Protein AF-A0A7S3V3Z1-F1 (afdb_monomer_lite)

Structure (mmCIF, N/CA/C/O backbone):
data_AF-A0A7S3V3Z1-F1
#
_entry.id   AF-A0A7S3V3Z1-F1
#
loop_
_atom_site.group_PDB
_atom_site.id
_atom_site.type_symbol
_atom_site.label_atom_id
_atom_site.label_alt_id
_atom_site.label_comp_id
_atom_site.label_asym_id
_atom_site.label_entity_id
_atom_site.label_seq_id
_atom_site.pdbx_PDB_ins_code
_atom_site.Cartn_x
_atom_site.Cartn_y
_atom_site.Cartn_z
_atom_site.occupancy
_atom_site.B_iso_or_equiv
_atom_site.auth_seq_id
_atom_site.auth_comp_id
_atom_site.auth_asym_id
_atom_site.auth_atom_id
_atom_site.pdbx_PDB_model_num
ATOM 1 N N . PHE A 1 1 ? 11.525 6.744 -5.608 1.00 43.78 1 PHE A N 1
ATOM 2 C CA . PHE A 1 1 ? 10.389 6.662 -4.662 1.00 43.78 1 PHE A CA 1
ATOM 3 C C . PHE A 1 1 ? 10.073 8.073 -4.210 1.00 43.78 1 PHE A C 1
ATOM 5 O O . PHE A 1 1 ? 10.987 8.708 -3.696 1.00 43.78 1 PHE A O 1
ATOM 12 N N . SER A 1 2 ? 8.891 8.613 -4.528 1.00 41.25 2 SER A N 1
ATOM 13 C CA . SER A 1 2 ? 8.651 10.047 -4.335 1.00 41.25 2 SER A CA 1
ATOM 14 C C . SER A 1 2 ? 8.758 10.440 -2.861 1.00 41.25 2 SER A C 1
ATOM 16 O O . SER A 1 2 ? 8.372 9.692 -1.958 1.00 41.25 2 SER A O 1
ATOM 18 N N . ARG A 1 3 ? 9.378 11.600 -2.637 1.00 43.97 3 ARG A N 1
ATOM 19 C CA . ARG A 1 3 ? 9.541 12.234 -1.325 1.00 43.97 3 ARG A CA 1
ATOM 20 C C . ARG A 1 3 ? 8.173 12.536 -0.695 1.00 43.97 3 ARG A C 1
ATOM 22 O O . ARG A 1 3 ? 8.054 12.428 0.519 1.00 43.97 3 ARG A O 1
ATOM 29 N N . GLU A 1 4 ? 7.158 12.785 -1.528 1.00 45.06 4 GLU A N 1
ATOM 30 C CA . GLU A 1 4 ? 5.770 13.075 -1.138 1.00 45.06 4 GLU A CA 1
ATOM 31 C C . GLU A 1 4 ? 5.139 11.957 -0.290 1.00 45.06 4 GLU A C 1
ATOM 33 O O . GLU A 1 4 ? 4.616 12.216 0.788 1.00 45.06 4 GLU A O 1
ATOM 38 N N . VAL A 1 5 ? 5.267 10.685 -0.698 1.00 45.53 5 VAL A N 1
ATOM 39 C CA . VAL A 1 5 ? 4.707 9.558 0.079 1.00 45.53 5 VAL A CA 1
ATOM 40 C C . VAL A 1 5 ? 5.426 9.410 1.421 1.00 45.53 5 VAL A C 1
ATOM 42 O O . VAL A 1 5 ? 4.810 9.066 2.423 1.00 45.53 5 VAL A O 1
ATOM 45 N N . ASN A 1 6 ? 6.731 9.689 1.472 1.00 41.09 6 ASN A N 1
ATOM 46 C CA . ASN A 1 6 ? 7.458 9.665 2.737 1.00 41.09 6 ASN A CA 1
ATOM 47 C C . ASN A 1 6 ? 7.013 10.798 3.670 1.00 41.09 6 ASN A C 1
ATOM 49 O O . ASN A 1 6 ? 6.954 10.544 4.868 1.00 41.09 6 ASN A O 1
ATOM 53 N N . SER A 1 7 ? 6.684 11.999 3.175 1.00 45.50 7 SER A N 1
ATOM 54 C CA . SER A 1 7 ? 6.219 13.091 4.045 1.00 45.50 7 SER A CA 1
ATOM 55 C C . SER A 1 7 ? 4.784 12.864 4.542 1.00 45.50 7 SER A C 1
ATOM 57 O O . SER A 1 7 ? 4.576 12.983 5.746 1.00 45.50 7 SER A O 1
ATOM 59 N N . MET A 1 8 ? 3.862 12.340 3.711 1.00 46.25 8 MET A N 1
ATOM 60 C CA . MET A 1 8 ? 2.530 11.880 4.176 1.00 46.25 8 MET A CA 1
ATOM 61 C C . MET A 1 8 ? 2.644 10.876 5.332 1.00 46.25 8 MET A C 1
ATOM 63 O O . MET A 1 8 ? 1.848 10.880 6.267 1.00 46.25 8 MET A O 1
ATOM 67 N N . ILE A 1 9 ? 3.661 10.014 5.267 1.00 47.59 9 ILE A N 1
ATOM 68 C CA . ILE A 1 9 ? 3.932 8.964 6.252 1.00 47.59 9 ILE A CA 1
ATOM 69 C C . ILE A 1 9 ? 4.700 9.501 7.477 1.00 47.59 9 ILE A C 1
ATOM 71 O O . ILE A 1 9 ? 4.528 8.995 8.585 1.00 47.59 9 ILE A O 1
ATOM 75 N N . THR A 1 10 ? 5.517 10.546 7.314 1.00 43.12 10 THR A N 1
ATOM 76 C CA . THR A 1 10 ? 6.347 11.130 8.387 1.00 43.12 10 THR A CA 1
ATOM 77 C C . THR A 1 10 ? 5.536 12.020 9.331 1.00 43.12 10 THR A C 1
ATOM 79 O O . THR A 1 10 ? 5.849 12.075 10.522 1.00 43.12 10 THR A O 1
ATOM 82 N N . THR A 1 11 ? 4.440 12.630 8.866 1.00 48.19 11 THR A N 1
ATOM 83 C CA . THR A 1 11 ? 3.532 13.419 9.723 1.00 48.19 11 THR A CA 1
ATOM 84 C C . THR A 1 11 ? 2.727 12.544 10.703 1.00 48.19 11 THR A C 1
ATOM 86 O O . THR A 1 11 ? 2.136 13.049 11.656 1.00 48.19 11 THR A O 1
ATOM 89 N N . MET A 1 12 ? 2.786 11.210 10.579 1.00 47.00 12 MET A N 1
ATOM 90 C CA . MET A 1 12 ? 2.297 10.258 11.591 1.00 47.00 12 MET A CA 1
ATOM 91 C C . MET A 1 12 ? 3.376 9.903 12.633 1.00 47.00 12 MET A C 1
ATOM 93 O O . MET A 1 12 ? 3.551 8.744 13.011 1.00 47.00 12 MET A O 1
ATOM 97 N N . ARG A 1 13 ? 4.124 10.906 13.106 1.00 42.44 13 ARG A N 1
ATOM 98 C CA . ARG A 1 13 ? 5.114 10.753 14.180 1.00 42.44 13 ARG A CA 1
ATOM 99 C C . ARG A 1 13 ? 4.436 10.618 15.557 1.00 42.44 13 ARG A C 1
ATOM 101 O O . ARG A 1 13 ? 3.626 11.457 15.954 1.00 42.44 13 ARG A O 1
ATOM 108 N N . ASN A 1 14 ? 4.809 9.548 16.264 1.00 44.97 14 ASN A N 1
ATOM 109 C CA . ASN A 1 14 ? 4.611 9.303 17.701 1.00 44.97 14 ASN A CA 1
ATOM 110 C C . ASN A 1 14 ? 5.356 10.388 18.530 1.00 44.97 14 ASN A C 1
ATOM 112 O O . ASN A 1 14 ? 6.287 10.999 18.015 1.00 44.97 14 ASN A O 1
ATOM 116 N N . ASP A 1 15 ? 5.000 10.780 19.758 1.00 47.47 15 ASP A N 1
ATOM 117 C CA . ASP A 1 15 ? 4.554 10.030 20.934 1.00 47.47 15 ASP A CA 1
ATOM 118 C C . ASP A 1 15 ? 3.541 10.862 21.766 1.00 47.47 15 ASP A C 1
ATOM 120 O O . ASP A 1 15 ? 3.523 12.088 21.683 1.00 47.47 15 ASP A O 1
ATOM 124 N N . ALA A 1 16 ? 2.768 10.181 22.627 1.00 44.00 16 ALA A N 1
ATOM 125 C CA . ALA A 1 16 ? 1.667 10.641 23.498 1.00 44.00 16 ALA A CA 1
ATOM 126 C C . ALA A 1 16 ? 0.254 10.581 22.866 1.00 44.00 16 ALA A C 1
ATOM 128 O O . ALA A 1 16 ? -0.029 11.239 21.874 1.00 44.00 16 ALA A O 1
ATOM 129 N N . GLN A 1 17 ? -0.662 9.839 23.516 1.00 55.94 17 GLN A N 1
ATOM 130 C CA . GLN A 1 17 ? -2.124 9.785 23.263 1.00 55.94 17 GLN A CA 1
ATOM 131 C C . GLN A 1 17 ? -2.658 8.758 22.233 1.00 55.94 17 GLN A C 1
ATOM 133 O O . GLN A 1 17 ? -3.624 9.029 21.528 1.00 55.94 17 GLN A O 1
ATOM 138 N N . GLY A 1 18 ? -2.099 7.543 22.169 1.00 64.25 18 GLY A N 1
ATOM 139 C CA . GLY A 1 18 ? -2.780 6.408 21.513 1.00 64.25 18 GLY A CA 1
ATOM 140 C C . GLY A 1 18 ? -2.837 6.439 19.980 1.00 64.25 18 GLY A C 1
ATOM 141 O O . GLY A 1 18 ? -3.626 5.700 19.393 1.00 64.25 18 GLY A O 1
ATOM 142 N N . LYS A 1 19 ? -2.019 7.267 19.322 1.00 71.25 19 LYS A N 1
ATOM 143 C CA . LYS A 1 19 ? -1.897 7.281 17.858 1.00 71.25 19 LYS A CA 1
ATOM 144 C C . LYS A 1 19 ? -1.328 5.949 17.325 1.00 71.25 19 LYS A C 1
ATOM 146 O O . LYS A 1 19 ? -0.494 5.341 18.001 1.00 71.25 19 LYS A O 1
ATOM 151 N N . PRO A 1 20 ? -1.773 5.482 16.144 1.00 78.44 20 PRO A N 1
ATOM 152 C CA . PRO A 1 20 ? -1.273 4.251 15.542 1.00 78.44 20 PRO A CA 1
ATOM 153 C C . PRO A 1 20 ? 0.159 4.427 15.022 1.00 78.44 20 PRO A C 1
ATOM 155 O O . PRO A 1 20 ? 0.519 5.484 14.507 1.00 78.44 20 PRO A O 1
ATOM 158 N N . TRP A 1 21 ? 0.960 3.363 15.115 1.00 83.56 21 TRP A N 1
ATOM 159 C CA . TRP A 1 21 ? 2.304 3.328 14.540 1.00 83.56 21 TRP A CA 1
ATOM 160 C C . TRP A 1 21 ? 2.227 3.166 13.025 1.00 83.56 21 TRP A C 1
ATOM 162 O O . TRP A 1 21 ? 1.536 2.274 12.533 1.00 83.56 21 TRP A O 1
ATOM 172 N N . LEU A 1 22 ? 2.997 3.973 12.298 1.00 85.25 22 LEU A N 1
ATOM 173 C CA . LEU A 1 22 ? 3.160 3.843 10.858 1.00 85.25 22 LEU A CA 1
ATOM 174 C C . LEU A 1 22 ? 4.621 3.571 10.511 1.00 85.25 22 LEU A C 1
ATOM 176 O O . LEU A 1 22 ? 5.535 4.205 11.033 1.00 85.25 22 LEU A O 1
ATOM 180 N N . ILE A 1 23 ? 4.838 2.609 9.618 1.00 85.94 23 ILE A N 1
ATOM 181 C CA . ILE A 1 23 ? 6.165 2.212 9.160 1.00 85.94 23 ILE A CA 1
ATOM 182 C C . ILE A 1 23 ? 6.100 2.061 7.650 1.00 85.94 23 ILE A C 1
ATOM 184 O O . ILE A 1 23 ? 5.238 1.357 7.128 1.00 85.94 23 ILE A O 1
ATOM 188 N N . LYS A 1 24 ? 7.040 2.696 6.949 1.00 85.94 24 LYS A N 1
ATOM 189 C CA . LYS A 1 24 ? 7.212 2.516 5.512 1.00 85.94 24 LYS A CA 1
ATOM 190 C C . LYS A 1 24 ? 8.658 2.242 5.179 1.00 85.94 24 LYS A C 1
ATOM 192 O O . LYS A 1 24 ? 9.539 3.065 5.407 1.00 85.94 24 LYS A O 1
ATOM 197 N N . ASP A 1 25 ? 8.873 1.094 4.562 1.00 85.06 25 ASP A N 1
ATOM 198 C CA . ASP A 1 25 ? 10.165 0.678 4.052 1.00 85.06 25 ASP A CA 1
ATOM 199 C C . ASP A 1 25 ? 9.931 -0.298 2.890 1.00 85.06 25 ASP A C 1
ATOM 201 O O . ASP A 1 25 ? 9.220 -1.285 3.084 1.00 85.06 25 ASP A O 1
ATOM 205 N N . PRO A 1 26 ? 10.490 -0.065 1.687 1.00 82.88 26 PRO A N 1
ATOM 206 C CA . PRO A 1 26 ? 10.317 -0.977 0.554 1.00 82.88 26 PRO A CA 1
ATOM 207 C C . PRO A 1 26 ? 10.713 -2.428 0.862 1.00 82.88 26 PRO A C 1
ATOM 209 O O . PRO A 1 26 ? 10.140 -3.353 0.296 1.00 82.88 26 PRO A O 1
ATOM 212 N N . ARG A 1 27 ? 11.648 -2.653 1.796 1.00 85.75 27 ARG A N 1
ATOM 213 C CA . ARG A 1 27 ? 12.098 -3.994 2.200 1.00 85.75 27 ARG A CA 1
ATOM 214 C C . ARG A 1 27 ? 11.021 -4.774 2.954 1.00 85.75 27 ARG A C 1
ATOM 216 O O . ARG A 1 27 ? 11.113 -5.998 3.027 1.00 85.75 27 ARG A O 1
ATOM 223 N N . LEU A 1 28 ? 9.981 -4.110 3.471 1.00 89.75 28 LEU A N 1
ATOM 224 C CA . LEU A 1 28 ? 8.821 -4.791 4.056 1.00 89.75 28 LEU A CA 1
ATOM 225 C C . LEU A 1 28 ? 8.082 -5.655 3.035 1.00 89.75 28 LEU A C 1
ATOM 227 O O . LEU A 1 28 ? 7.422 -6.603 3.441 1.00 89.75 28 LEU A O 1
ATOM 231 N N . CYS A 1 29 ? 8.248 -5.407 1.734 1.00 89.50 29 CYS A N 1
ATOM 232 C CA . CYS A 1 29 ? 7.694 -6.290 0.714 1.00 89.50 29 CYS A CA 1
ATOM 233 C C . CYS A 1 29 ? 8.287 -7.705 0.794 1.00 89.50 29 CYS A C 1
ATOM 235 O O . CYS A 1 29 ? 7.589 -8.689 0.581 1.00 89.50 29 CYS A O 1
ATOM 237 N N . VAL A 1 30 ? 9.568 -7.806 1.162 1.00 88.88 30 VAL A N 1
ATOM 238 C CA . VAL A 1 30 ? 10.306 -9.074 1.259 1.00 88.88 30 VAL A CA 1
ATOM 239 C C . VAL A 1 30 ? 10.202 -9.671 2.663 1.00 88.88 30 VAL A C 1
ATOM 241 O O . VAL A 1 30 ? 10.010 -10.873 2.827 1.00 88.88 30 VAL A O 1
ATOM 244 N N . PHE A 1 31 ? 10.306 -8.834 3.698 1.00 89.19 31 PHE A N 1
ATOM 245 C CA . PHE A 1 31 ? 10.332 -9.281 5.097 1.00 89.19 31 PHE A CA 1
ATOM 246 C C . PHE A 1 31 ? 8.976 -9.194 5.808 1.00 89.19 31 PHE A C 1
ATOM 248 O O . PHE A 1 31 ? 8.894 -9.467 7.009 1.00 89.19 31 PHE A O 1
ATOM 255 N N . GLY A 1 32 ? 7.912 -8.834 5.086 1.00 89.12 32 GLY A N 1
ATOM 256 C CA . GLY A 1 32 ? 6.591 -8.538 5.638 1.00 89.12 32 GLY A CA 1
ATOM 257 C C . GLY A 1 32 ? 6.067 -9.645 6.539 1.00 89.12 32 GLY A C 1
ATOM 258 O O . GLY A 1 32 ? 5.657 -9.373 7.662 1.00 89.12 32 GLY A O 1
ATOM 259 N N . LYS A 1 33 ? 6.192 -10.909 6.122 1.00 91.38 33 LYS A N 1
ATOM 260 C CA . LYS A 1 33 ? 5.756 -12.065 6.917 1.00 91.38 33 LYS A CA 1
ATOM 261 C C . LYS A 1 33 ? 6.362 -12.109 8.323 1.00 91.38 33 LYS A C 1
ATOM 263 O O . LYS A 1 33 ? 5.649 -12.386 9.280 1.00 91.38 33 LYS A O 1
ATOM 268 N N . GLU A 1 34 ? 7.662 -11.870 8.478 1.00 91.38 34 GLU A N 1
ATOM 269 C CA . GLU A 1 34 ? 8.294 -11.918 9.807 1.00 91.38 34 GLU A CA 1
ATOM 270 C C . GLU A 1 34 ? 8.004 -10.668 10.638 1.00 91.38 34 GLU A C 1
ATOM 272 O O . GLU A 1 34 ? 8.004 -10.727 11.870 1.00 91.38 34 GLU A O 1
ATOM 277 N N . TYR A 1 35 ? 7.729 -9.550 9.968 1.00 90.12 35 TYR A N 1
ATOM 278 C CA . TYR A 1 35 ? 7.394 -8.288 10.611 1.00 90.12 35 TYR A CA 1
ATOM 279 C C . TYR A 1 35 ? 5.964 -8.300 11.163 1.00 90.12 35 TYR A C 1
ATOM 281 O O . TYR A 1 35 ? 5.748 -8.053 12.347 1.00 90.12 35 TYR A O 1
ATOM 289 N N . LEU A 1 36 ? 5.002 -8.698 10.330 1.00 92.38 36 LEU A N 1
ATOM 290 C CA . LEU A 1 36 ? 3.578 -8.750 10.653 1.00 92.38 36 LEU A CA 1
ATOM 291 C C . LEU A 1 36 ? 3.267 -9.707 11.814 1.00 92.38 36 LEU A C 1
ATOM 293 O O . LEU A 1 36 ? 2.428 -9.387 12.648 1.00 92.38 36 LEU A O 1
ATOM 297 N N . LYS A 1 37 ? 3.998 -10.825 11.958 1.00 93.00 37 LYS A N 1
ATOM 298 C CA . LYS A 1 37 ? 3.859 -11.747 13.111 1.00 93.00 37 LYS A CA 1
ATOM 299 C C . LYS A 1 37 ? 4.097 -11.088 14.472 1.00 93.00 37 LYS A C 1
ATOM 301 O O . LYS A 1 37 ? 3.700 -11.640 15.492 1.00 93.00 37 LYS A O 1
ATOM 306 N N . ARG A 1 38 ? 4.835 -9.978 14.503 1.00 90.62 38 ARG A N 1
ATOM 307 C CA . ARG A 1 38 ? 5.234 -9.277 15.733 1.00 90.62 38 ARG A CA 1
ATOM 308 C C . ARG A 1 38 ? 4.339 -8.076 16.027 1.00 90.62 38 ARG A C 1
ATOM 310 O O . ARG A 1 38 ? 4.560 -7.395 17.024 1.00 90.62 38 ARG A O 1
ATOM 317 N N . MET A 1 39 ? 3.378 -7.796 15.152 1.00 87.62 39 MET A N 1
ATOM 318 C CA . MET A 1 39 ? 2.479 -6.659 15.260 1.00 87.62 39 MET A CA 1
ATOM 319 C C . MET A 1 39 ? 1.153 -7.075 15.881 1.00 87.62 39 MET A C 1
ATOM 321 O O . MET A 1 39 ? 0.633 -8.153 15.606 1.00 87.62 39 MET A O 1
ATOM 325 N N . ASN A 1 40 ? 0.578 -6.175 16.672 1.00 85.56 40 ASN A N 1
ATOM 326 C CA . ASN A 1 40 ? -0.786 -6.320 17.157 1.00 85.56 40 ASN A CA 1
ATOM 327 C C . ASN A 1 40 ? -1.722 -5.629 16.158 1.00 85.56 40 ASN A C 1
ATOM 329 O O . ASN A 1 40 ? -1.625 -4.416 15.995 1.00 85.56 40 ASN A O 1
ATOM 333 N N . ASN A 1 41 ? -2.607 -6.397 15.514 1.00 86.81 41 ASN A N 1
ATOM 334 C CA . ASN A 1 41 ? -3.596 -5.924 14.531 1.00 86.81 41 ASN A CA 1
ATOM 335 C C . ASN A 1 41 ? -2.991 -5.059 13.402 1.00 86.81 41 ASN A C 1
ATOM 337 O O . ASN A 1 41 ? -3.331 -3.879 13.285 1.00 86.81 41 ASN A O 1
ATOM 341 N N . PRO A 1 42 ? -2.063 -5.598 12.590 1.00 91.56 42 PRO A N 1
ATOM 342 C CA . PRO A 1 42 ? -1.465 -4.830 11.509 1.00 91.56 42 PRO A CA 1
ATOM 343 C C . PRO A 1 42 ? -2.483 -4.511 10.410 1.00 91.56 42 PRO A C 1
ATOM 345 O O . PRO A 1 42 ? -3.260 -5.369 9.994 1.00 91.56 42 PRO A O 1
ATOM 348 N N . VAL A 1 43 ? -2.398 -3.287 9.891 1.00 93.69 43 VAL A N 1
ATOM 349 C CA . VAL A 1 43 ? -3.085 -2.857 8.671 1.00 93.69 43 VAL A CA 1
ATOM 350 C C . VAL A 1 43 ? -2.027 -2.519 7.630 1.00 93.69 43 VAL A C 1
ATOM 352 O O . VAL A 1 43 ? -1.102 -1.748 7.895 1.00 93.69 43 VAL A O 1
ATOM 355 N N . CYS A 1 44 ? -2.143 -3.111 6.447 1.00 94.69 44 CYS A N 1
ATOM 356 C CA . CYS A 1 44 ? -1.198 -2.946 5.355 1.00 94.69 44 CYS A CA 1
ATOM 357 C C . CYS A 1 44 ? -1.766 -2.002 4.297 1.00 94.69 44 CYS A C 1
ATOM 359 O O . CYS A 1 44 ? -2.795 -2.279 3.689 1.00 94.69 44 CYS A O 1
ATOM 361 N N . ILE A 1 45 ? -1.059 -0.902 4.040 1.00 94.44 45 ILE A N 1
ATOM 362 C CA . ILE A 1 45 ? -1.377 0.014 2.942 1.00 94.44 45 ILE A CA 1
ATOM 363 C C . ILE A 1 45 ? -0.532 -0.397 1.736 1.00 94.44 45 ILE A C 1
ATOM 365 O O . ILE A 1 45 ? 0.690 -0.235 1.749 1.00 94.44 45 ILE A O 1
ATOM 369 N N . LEU A 1 46 ? -1.171 -0.943 0.702 1.00 93.44 46 LEU A N 1
ATOM 370 C CA . LEU A 1 46 ? -0.500 -1.367 -0.526 1.00 93.44 46 LEU A CA 1
ATOM 371 C C . LEU A 1 46 ? -0.758 -0.358 -1.640 1.00 93.44 46 LEU A C 1
ATOM 373 O O . LEU A 1 46 ? -1.832 -0.324 -2.243 1.00 93.44 46 LEU A O 1
ATOM 377 N N . VAL A 1 47 ? 0.261 0.453 -1.920 1.00 91.75 47 VAL A N 1
ATOM 378 C CA . VAL A 1 47 ? 0.254 1.365 -3.064 1.00 91.75 47 VAL A CA 1
ATOM 379 C C . VAL A 1 47 ? 0.623 0.577 -4.314 1.00 91.75 47 VAL A C 1
ATOM 381 O O . VAL A 1 47 ? 1.730 0.046 -4.398 1.00 91.75 47 VAL A O 1
ATOM 384 N N . TYR A 1 48 ? -0.280 0.514 -5.287 1.00 91.06 48 TYR A N 1
ATOM 385 C CA . TYR A 1 48 ? -0.019 -0.135 -6.569 1.00 91.06 48 TYR A CA 1
ATOM 386 C C . TYR A 1 48 ? 0.086 0.897 -7.689 1.00 91.06 48 TYR A C 1
ATOM 388 O O . TYR A 1 48 ? -0.554 1.949 -7.668 1.00 91.06 48 TYR A O 1
ATOM 396 N N . ARG A 1 49 ? 0.929 0.593 -8.671 1.00 91.88 49 ARG A N 1
ATOM 397 C CA . ARG A 1 49 ? 1.248 1.453 -9.810 1.00 91.88 49 ARG A CA 1
ATOM 398 C C . ARG A 1 49 ? 1.482 0.585 -11.037 1.00 91.88 49 ARG A C 1
ATOM 400 O O . ARG A 1 49 ? 1.794 -0.598 -10.895 1.00 91.88 49 A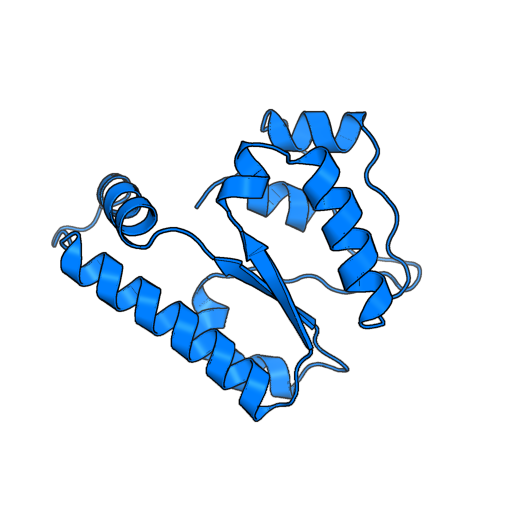RG A O 1
ATOM 407 N N . ASP A 1 50 ? 1.344 1.180 -12.217 1.00 92.62 50 ASP A N 1
ATOM 408 C CA . ASP A 1 50 ? 1.726 0.531 -13.463 1.00 92.62 50 ASP A CA 1
ATOM 409 C C . ASP A 1 50 ? 3.201 0.087 -13.419 1.00 92.62 50 ASP A C 1
ATOM 411 O O . ASP A 1 50 ? 4.105 0.846 -13.051 1.00 92.62 50 ASP A O 1
ATOM 415 N N . VAL A 1 51 ? 3.431 -1.180 -13.764 1.00 92.50 51 VAL A N 1
ATOM 416 C CA . VAL A 1 51 ? 4.744 -1.825 -13.650 1.00 92.50 51 VAL A CA 1
ATOM 417 C C . VAL A 1 51 ? 5.762 -1.185 -14.590 1.00 92.50 51 VAL A C 1
ATOM 419 O O . VAL A 1 51 ? 6.920 -0.996 -14.204 1.00 92.50 51 VAL A O 1
ATOM 422 N N . LEU A 1 52 ? 5.353 -0.813 -15.805 1.00 90.88 52 LEU A N 1
ATOM 423 C CA . LEU A 1 52 ? 6.244 -0.181 -16.776 1.00 90.88 52 LEU A CA 1
ATOM 424 C C . LEU A 1 52 ? 6.615 1.227 -16.321 1.00 90.88 52 LEU A C 1
ATOM 426 O O . LEU A 1 52 ? 7.771 1.637 -16.449 1.00 90.88 52 LEU A O 1
ATOM 430 N N . GLU A 1 53 ? 5.662 1.948 -15.737 1.00 89.75 53 GLU A N 1
ATOM 431 C CA . GLU A 1 53 ? 5.873 3.284 -15.194 1.00 89.75 53 GLU A CA 1
ATOM 432 C C . GLU A 1 53 ? 6.864 3.279 -14.017 1.00 89.75 53 GLU A C 1
ATOM 434 O O . GLU A 1 53 ? 7.767 4.122 -13.955 1.00 89.75 53 GLU A O 1
ATOM 439 N N . VAL A 1 54 ? 6.748 2.314 -13.096 1.00 88.75 54 VAL A N 1
ATOM 440 C CA . VAL A 1 54 ? 7.718 2.130 -12.002 1.00 88.75 54 VAL A CA 1
ATOM 441 C C . VAL A 1 54 ? 9.085 1.761 -12.557 1.00 88.75 54 VAL A C 1
ATOM 443 O O . VAL A 1 54 ? 10.082 2.392 -12.202 1.00 88.75 54 VAL A O 1
ATOM 446 N N . SER A 1 55 ? 9.139 0.764 -13.436 1.00 90.19 55 SER A N 1
ATOM 447 C CA . SER A 1 55 ? 10.393 0.206 -13.943 1.00 90.19 55 SER A CA 1
ATOM 448 C C . SER A 1 55 ? 11.187 1.227 -14.749 1.00 90.19 55 SER A C 1
ATOM 450 O O . SER A 1 55 ? 12.389 1.391 -14.543 1.00 90.19 55 SER A O 1
ATOM 452 N N . THR A 1 56 ? 10.504 2.003 -15.591 1.00 87.75 56 THR A N 1
ATOM 453 C CA . THR A 1 56 ? 11.108 3.116 -16.339 1.00 87.75 56 THR A CA 1
ATOM 454 C C . THR A 1 56 ? 11.643 4.188 -15.395 1.00 87.75 56 THR A C 1
ATOM 456 O O . THR A 1 56 ? 12.733 4.716 -15.601 1.00 87.75 56 THR A O 1
ATOM 459 N N . ARG A 1 57 ? 10.922 4.491 -14.311 1.00 84.94 57 ARG A N 1
ATOM 460 C CA . ARG A 1 57 ? 11.379 5.469 -13.318 1.00 84.94 57 ARG A CA 1
ATOM 461 C C . ARG A 1 57 ? 12.583 4.965 -12.518 1.00 84.94 57 ARG A C 1
ATOM 463 O O . ARG A 1 57 ? 13.456 5.762 -12.185 1.00 84.94 57 ARG A O 1
ATOM 470 N N . MET A 1 58 ? 12.660 3.665 -12.238 1.00 83.06 58 MET A N 1
ATOM 471 C CA . MET A 1 58 ? 13.792 3.043 -11.542 1.00 83.06 58 MET A CA 1
ATOM 472 C C . MET A 1 58 ? 15.088 3.082 -12.359 1.00 83.06 58 MET A C 1
ATOM 474 O O . MET A 1 58 ? 16.152 3.282 -11.773 1.00 83.06 58 MET A O 1
ATOM 478 N N . MET A 1 59 ? 15.004 3.030 -13.695 1.00 81.75 59 MET A N 1
ATOM 479 C CA . MET A 1 59 ? 16.160 3.262 -14.575 1.00 81.75 59 MET A CA 1
ATOM 480 C C . MET A 1 59 ? 16.853 4.603 -14.297 1.00 81.75 59 MET A C 1
ATOM 482 O O . MET A 1 59 ? 18.077 4.681 -14.348 1.00 81.75 59 MET A O 1
ATOM 486 N N . GLY A 1 60 ? 16.095 5.652 -13.957 1.00 75.38 60 GLY A N 1
ATOM 487 C CA . GLY A 1 60 ? 16.643 6.979 -13.652 1.00 75.38 60 GLY A CA 1
ATOM 488 C C . GLY A 1 60 ? 17.425 7.059 -12.334 1.00 75.38 60 GLY A C 1
ATOM 489 O O . GLY A 1 60 ? 18.203 7.989 -12.143 1.00 75.38 60 GLY A O 1
ATOM 490 N N . TYR A 1 61 ? 17.249 6.087 -11.432 1.00 70.12 61 TYR A N 1
ATOM 491 C CA . TYR A 1 61 ? 17.975 5.990 -10.157 1.00 70.12 61 TYR A CA 1
ATOM 492 C C . TYR A 1 61 ? 19.146 5.004 -10.212 1.00 70.12 61 TYR A C 1
ATOM 494 O O . TYR A 1 61 ? 19.759 4.705 -9.186 1.00 70.12 61 TYR A O 1
ATOM 502 N N . ASN A 1 62 ? 19.448 4.476 -11.397 1.00 64.88 62 ASN A N 1
ATOM 503 C CA . ASN A 1 62 ? 20.451 3.448 -11.586 1.00 64.88 62 ASN A CA 1
ATOM 504 C C . ASN A 1 62 ? 21.862 4.051 -11.520 1.00 64.88 62 ASN A C 1
ATOM 506 O O . ASN A 1 62 ? 22.406 4.532 -12.509 1.00 64.88 62 ASN A O 1
ATOM 510 N N . THR A 1 63 ? 22.436 4.075 -10.318 1.00 60.91 63 THR A N 1
ATOM 511 C CA . THR A 1 63 ? 23.808 4.543 -10.055 1.00 60.91 63 THR A CA 1
ATOM 512 C C . THR A 1 63 ? 24.810 3.391 -9.932 1.00 60.91 63 THR A C 1
ATOM 514 O O . THR A 1 63 ? 25.986 3.620 -9.643 1.00 60.91 63 THR A O 1
ATOM 517 N N . LEU A 1 64 ? 24.358 2.147 -10.127 1.00 59.06 64 LEU A N 1
ATOM 518 C CA . LEU A 1 64 ? 25.184 0.951 -10.000 1.00 59.06 64 LEU A CA 1
ATOM 519 C C . LEU A 1 64 ? 25.994 0.700 -11.278 1.00 59.06 64 LEU A C 1
ATOM 521 O O . LEU A 1 64 ? 25.574 1.027 -12.383 1.00 59.06 64 LEU A O 1
ATOM 525 N N . LYS A 1 65 ? 27.174 0.088 -11.111 1.00 55.22 65 LYS A N 1
ATOM 526 C CA . LYS A 1 65 ? 28.072 -0.295 -12.217 1.00 55.22 65 LYS A CA 1
ATOM 527 C C . LYS A 1 65 ? 27.443 -1.295 -13.195 1.00 55.22 65 LYS A C 1
ATOM 529 O O . LYS A 1 65 ? 27.863 -1.341 -14.345 1.00 55.22 65 LYS A O 1
ATOM 534 N N . GLU A 1 66 ? 26.467 -2.072 -12.736 1.00 64.12 66 GLU A N 1
ATOM 535 C CA . GLU A 1 66 ? 25.670 -2.989 -13.547 1.00 64.12 66 GLU A CA 1
ATOM 536 C C . GLU A 1 66 ? 24.231 -2.484 -13.540 1.00 64.12 66 GLU A C 1
ATOM 538 O O . GLU A 1 66 ? 23.521 -2.579 -12.537 1.00 64.12 66 GLU A O 1
ATOM 543 N N . SER A 1 67 ? 23.828 -1.860 -14.644 1.00 73.38 67 SER A N 1
ATOM 544 C CA . SER A 1 67 ? 22.499 -1.287 -14.758 1.00 73.38 67 SER A CA 1
ATOM 545 C C . SER A 1 67 ? 21.476 -2.379 -15.054 1.00 73.38 67 SER A C 1
ATOM 547 O O . SER A 1 67 ? 21.483 -2.932 -16.153 1.00 73.38 67 SER A O 1
ATOM 549 N N . LEU A 1 68 ? 20.568 -2.632 -14.109 1.00 83.81 68 LEU A N 1
ATOM 550 C CA . LEU A 1 68 ? 19.361 -3.423 -14.365 1.00 83.81 68 LEU A CA 1
ATOM 551 C C . LEU A 1 68 ? 18.533 -2.814 -15.506 1.00 83.81 68 LEU A C 1
ATOM 553 O O . LEU A 1 68 ? 18.465 -1.592 -15.651 1.00 83.81 68 LEU A O 1
ATOM 557 N N . SER A 1 69 ? 17.904 -3.675 -16.295 1.00 89.19 69 SER A N 1
ATOM 558 C CA . SER A 1 69 ? 16.978 -3.355 -17.377 1.00 89.19 69 SER A CA 1
ATOM 559 C C . SER A 1 69 ? 15.556 -3.099 -16.865 1.00 89.19 69 SER A C 1
ATOM 561 O O . SER A 1 69 ? 15.187 -3.472 -15.753 1.00 89.19 69 SER A O 1
ATOM 563 N N . VAL A 1 70 ? 14.705 -2.518 -17.718 1.00 89.94 70 VAL A N 1
ATOM 564 C CA . VAL A 1 70 ? 13.267 -2.339 -17.431 1.00 89.94 70 VAL A CA 1
ATOM 565 C C . VAL A 1 70 ? 12.588 -3.674 -17.111 1.00 89.94 70 VAL A C 1
ATOM 567 O O . VAL A 1 70 ? 11.729 -3.721 -16.234 1.00 89.94 70 VAL A O 1
ATOM 570 N N . LYS A 1 71 ? 12.989 -4.761 -17.786 1.00 91.88 71 LYS A N 1
ATOM 571 C CA . LYS A 1 71 ? 12.468 -6.108 -17.529 1.00 91.88 71 LYS A CA 1
ATOM 572 C C . LYS A 1 71 ? 12.821 -6.577 -16.119 1.00 91.88 71 LYS A C 1
ATOM 574 O O . LYS A 1 71 ? 11.928 -6.974 -15.385 1.00 91.88 71 LYS A O 1
ATOM 579 N N . GLU A 1 72 ? 14.087 -6.462 -15.726 1.00 91.44 72 GLU A N 1
ATOM 580 C CA . GLU A 1 72 ? 14.538 -6.865 -14.386 1.00 91.44 72 GLU A CA 1
ATOM 581 C C . GLU A 1 72 ? 13.879 -6.017 -13.290 1.00 91.44 72 GLU A C 1
ATOM 583 O O . GLU A 1 72 ? 13.454 -6.543 -12.266 1.00 91.44 72 GLU A O 1
ATOM 588 N N . PHE A 1 73 ? 13.704 -4.709 -13.513 1.00 90.81 73 PHE A N 1
ATOM 589 C CA . PHE A 1 73 ? 12.942 -3.873 -12.581 1.00 90.81 73 PHE A CA 1
ATOM 590 C C . PHE A 1 73 ? 11.461 -4.260 -12.498 1.00 90.81 73 PHE A C 1
ATOM 592 O O . PHE A 1 73 ? 10.884 -4.181 -11.412 1.00 90.81 73 PHE A O 1
ATOM 599 N N . SER A 1 74 ? 10.863 -4.693 -13.610 1.00 92.94 74 SER A N 1
ATOM 600 C CA . SER A 1 74 ? 9.469 -5.152 -13.638 1.00 92.94 74 SER A CA 1
ATOM 601 C C . SER A 1 74 ? 9.303 -6.423 -12.811 1.00 92.94 74 SER A C 1
ATOM 603 O O . SER A 1 74 ? 8.385 -6.504 -12.000 1.00 92.94 74 SER A O 1
ATOM 605 N N . GLU A 1 75 ? 10.231 -7.370 -12.964 1.00 93.56 75 GLU A N 1
ATOM 606 C CA . GLU A 1 75 ? 10.264 -8.628 -12.209 1.00 93.56 75 GLU A CA 1
ATOM 607 C C . GLU A 1 75 ? 10.412 -8.367 -10.704 1.00 93.56 75 GLU A C 1
ATOM 609 O O . GLU A 1 75 ? 9.607 -8.856 -9.916 1.00 93.56 75 GLU A O 1
ATOM 614 N N . ILE A 1 76 ? 11.356 -7.508 -10.300 1.00 90.69 76 ILE A N 1
ATOM 615 C CA . ILE A 1 76 ? 11.539 -7.134 -8.886 1.00 90.69 76 ILE A CA 1
ATOM 616 C C . ILE A 1 76 ? 10.267 -6.497 -8.309 1.00 90.69 76 ILE A C 1
ATOM 618 O O . ILE A 1 76 ? 9.870 -6.792 -7.180 1.00 90.69 76 ILE A O 1
ATOM 622 N N . TRP A 1 77 ? 9.629 -5.596 -9.058 1.00 91.44 77 TRP A N 1
ATOM 623 C CA . TRP A 1 77 ? 8.406 -4.939 -8.603 1.00 91.44 77 TRP A CA 1
ATOM 624 C C . TRP A 1 77 ? 7.253 -5.932 -8.422 1.00 91.44 77 TRP A C 1
ATOM 626 O O . TRP A 1 77 ? 6.551 -5.883 -7.409 1.00 91.44 77 TRP A O 1
ATOM 636 N N . GLU A 1 78 ? 7.070 -6.844 -9.375 1.00 92.94 78 GLU A N 1
ATOM 637 C CA . GLU A 1 78 ? 6.056 -7.893 -9.291 1.00 92.94 78 GLU A CA 1
ATOM 638 C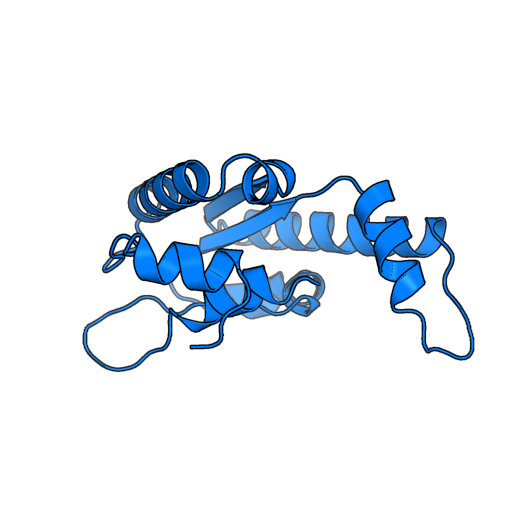 C . GLU A 1 78 ? 6.314 -8.821 -8.098 1.00 92.94 78 GLU A C 1
ATOM 640 O O . GLU A 1 78 ? 5.405 -9.050 -7.297 1.00 92.94 78 GLU A O 1
ATOM 645 N N . GLU A 1 79 ? 7.560 -9.263 -7.903 1.00 93.00 79 GLU A N 1
ATOM 646 C CA . GLU A 1 79 ? 7.961 -10.066 -6.744 1.00 93.00 79 GLU A CA 1
ATOM 647 C C . GLU A 1 79 ? 7.628 -9.363 -5.425 1.00 93.00 79 GLU A C 1
ATOM 649 O O . GLU A 1 79 ? 7.086 -9.983 -4.508 1.00 93.00 79 GLU A O 1
ATOM 654 N N . TYR A 1 80 ? 7.888 -8.058 -5.326 1.00 93.06 80 TYR A N 1
ATOM 655 C CA . TYR A 1 80 ? 7.580 -7.275 -4.131 1.00 93.06 80 TYR A CA 1
ATOM 656 C C . TYR A 1 80 ? 6.079 -7.196 -3.859 1.00 93.06 80 TYR A C 1
ATOM 658 O O . TYR A 1 80 ? 5.650 -7.392 -2.717 1.00 93.06 80 TYR A O 1
ATOM 666 N N . MET A 1 81 ? 5.267 -6.936 -4.882 1.00 93.44 81 MET A N 1
ATOM 667 C CA . MET A 1 81 ? 3.814 -6.857 -4.724 1.00 93.44 81 MET A CA 1
ATOM 668 C C . MET A 1 81 ? 3.217 -8.215 -4.346 1.00 93.44 81 MET A C 1
ATOM 670 O O . MET A 1 81 ? 2.433 -8.298 -3.396 1.00 93.44 81 MET A O 1
ATOM 674 N N . VAL A 1 82 ? 3.635 -9.287 -5.024 1.00 94.56 82 VAL A N 1
ATOM 675 C CA . VAL A 1 82 ? 3.190 -10.656 -4.733 1.00 94.56 82 VAL A CA 1
ATOM 676 C C . VAL A 1 82 ? 3.588 -11.067 -3.316 1.00 94.56 82 VAL A C 1
ATOM 678 O O . VAL A 1 82 ? 2.739 -11.543 -2.561 1.00 94.56 82 VAL A O 1
ATOM 681 N N . ALA A 1 83 ? 4.841 -10.840 -2.913 1.00 95.00 83 ALA A N 1
ATOM 682 C CA . ALA A 1 83 ? 5.325 -11.188 -1.578 1.00 95.00 83 ALA A CA 1
ATOM 683 C C . ALA A 1 83 ? 4.612 -10.395 -0.468 1.00 95.00 83 ALA A C 1
ATOM 685 O O . ALA A 1 83 ? 4.281 -10.961 0.582 1.00 95.00 83 ALA A O 1
ATOM 686 N N . SER A 1 84 ? 4.308 -9.117 -0.714 1.00 94.62 84 SER A N 1
ATOM 687 C CA . SER A 1 84 ? 3.543 -8.273 0.211 1.00 94.62 84 SER A CA 1
ATOM 688 C C . SER A 1 84 ? 2.134 -8.817 0.421 1.00 94.62 84 SER A C 1
ATOM 690 O O . SER A 1 84 ? 1.731 -9.063 1.559 1.00 94.62 84 SER A O 1
ATOM 692 N N . ILE A 1 85 ? 1.401 -9.068 -0.669 1.00 95.62 85 ILE A N 1
ATOM 693 C CA . ILE A 1 85 ? 0.029 -9.588 -0.616 1.00 95.62 85 ILE A CA 1
ATOM 694 C C . ILE A 1 85 ? 0.014 -10.966 0.047 1.00 95.62 85 ILE A C 1
ATOM 696 O O . ILE A 1 85 ? -0.770 -11.198 0.966 1.00 95.62 85 ILE A O 1
ATOM 700 N N . ALA A 1 86 ? 0.922 -11.860 -0.353 1.00 95.81 86 ALA A N 1
ATOM 701 C CA . ALA A 1 86 ? 1.032 -13.195 0.226 1.00 95.81 86 ALA A CA 1
ATOM 702 C C . ALA A 1 86 ? 1.305 -13.148 1.737 1.00 95.81 86 ALA A C 1
ATOM 704 O O . ALA A 1 86 ? 0.720 -13.925 2.491 1.00 95.81 86 ALA A O 1
ATOM 705 N N . SER A 1 87 ? 2.152 -12.221 2.196 1.00 95.56 87 SER A N 1
ATOM 706 C CA . SER A 1 87 ? 2.431 -12.028 3.624 1.00 95.56 87 SER A CA 1
ATOM 707 C C . SER A 1 87 ? 1.198 -11.561 4.398 1.00 95.56 87 SER A C 1
ATOM 709 O O . SER A 1 87 ? 0.943 -12.074 5.488 1.00 95.56 87 SER A O 1
ATOM 711 N N . CYS A 1 88 ? 0.426 -10.629 3.832 1.00 95.31 88 CYS A N 1
ATOM 712 C CA . CYS A 1 88 ? -0.799 -10.120 4.448 1.00 95.31 88 CYS A CA 1
ATOM 713 C C . CYS A 1 88 ? -1.862 -11.219 4.553 1.00 95.31 88 CYS A C 1
ATOM 715 O O . CYS A 1 88 ? -2.376 -11.473 5.639 1.00 95.31 88 CYS A O 1
ATOM 717 N N . VAL A 1 89 ? -2.120 -11.933 3.451 1.00 95.19 89 VAL A N 1
ATOM 718 C CA . VAL A 1 89 ? -3.089 -13.040 3.400 1.00 95.19 89 VAL A CA 1
ATOM 719 C C . VAL A 1 89 ? -2.701 -14.155 4.368 1.00 95.19 89 VAL A C 1
ATOM 721 O O . VAL A 1 89 ? -3.541 -14.637 5.121 1.00 95.19 89 VAL A O 1
ATOM 724 N N . ALA A 1 90 ? -1.422 -14.544 4.407 1.00 94.56 90 ALA A N 1
ATOM 725 C CA . ALA A 1 90 ? -0.955 -15.626 5.273 1.00 94.56 90 ALA A CA 1
ATOM 726 C C . ALA A 1 90 ? -1.152 -15.349 6.772 1.00 94.56 90 ALA A C 1
ATOM 728 O O . ALA A 1 90 ? -1.193 -16.296 7.557 1.00 94.56 90 ALA A O 1
ATOM 729 N N . LEU A 1 91 ? -1.237 -14.078 7.174 1.00 94.69 91 LEU A N 1
ATOM 730 C CA . LEU A 1 91 ? -1.403 -13.666 8.570 1.00 94.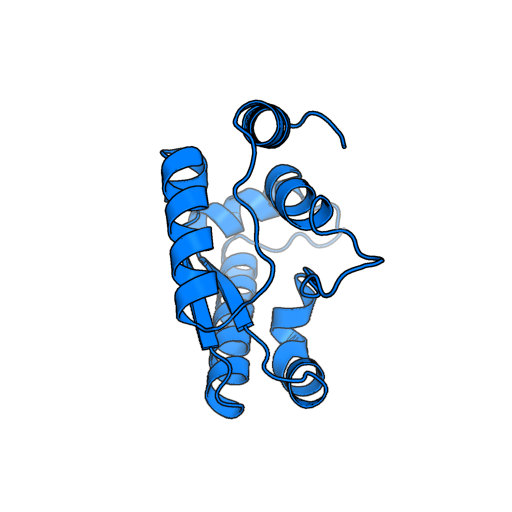69 91 LEU A CA 1
ATOM 731 C C . LEU A 1 91 ? -2.735 -12.965 8.844 1.00 94.69 91 LEU A C 1
ATOM 733 O O . LEU A 1 91 ? -2.913 -12.444 9.942 1.00 94.69 91 LEU A O 1
ATOM 737 N N . ASN A 1 92 ? -3.663 -12.979 7.882 1.00 92.81 92 ASN A N 1
ATOM 738 C CA . ASN A 1 92 ? -4.953 -12.292 7.964 1.00 92.81 92 ASN A CA 1
ATOM 739 C C . ASN A 1 92 ? -4.819 -10.807 8.352 1.00 92.81 92 ASN A C 1
ATOM 741 O O . ASN A 1 92 ? -5.595 -10.300 9.157 1.00 92.81 92 ASN A O 1
ATOM 745 N N . ALA A 1 93 ? -3.804 -10.123 7.819 1.00 94.31 93 ALA A N 1
ATOM 746 C CA . ALA A 1 93 ? -3.688 -8.677 7.963 1.00 94.31 93 ALA A CA 1
ATOM 747 C C . ALA A 1 93 ? -4.690 -7.981 7.032 1.00 94.31 93 ALA A C 1
ATOM 749 O O . ALA A 1 93 ? -4.844 -8.387 5.877 1.00 94.31 93 ALA A O 1
ATOM 750 N N . GLU A 1 94 ? -5.326 -6.917 7.519 1.00 95.44 94 GLU A N 1
ATOM 751 C CA . GLU A 1 94 ? -6.210 -6.082 6.702 1.00 95.44 94 GLU A CA 1
ATOM 752 C C . GLU A 1 94 ? -5.398 -5.336 5.641 1.00 95.44 94 GLU A C 1
ATOM 754 O O . GLU A 1 94 ? -4.310 -4.824 5.925 1.00 95.44 94 GLU A O 1
ATOM 759 N N . ILE A 1 95 ? -5.923 -5.259 4.416 1.00 95.44 95 ILE A N 1
ATOM 760 C CA . ILE A 1 95 ? -5.245 -4.612 3.288 1.00 95.44 95 ILE A CA 1
ATOM 761 C C . ILE A 1 95 ? -6.088 -3.449 2.778 1.00 95.44 95 ILE A C 1
ATOM 763 O O . ILE A 1 95 ? -7.223 -3.633 2.342 1.00 95.44 95 ILE A O 1
ATOM 767 N N . VAL A 1 96 ? -5.492 -2.259 2.746 1.00 95.12 96 VAL A N 1
ATOM 768 C CA . VAL A 1 96 ? -6.047 -1.084 2.071 1.00 95.12 96 VAL A CA 1
ATOM 769 C C . VAL A 1 96 ? -5.230 -0.817 0.811 1.00 95.12 96 VAL A C 1
ATOM 771 O O . VAL A 1 96 ? -4.032 -0.535 0.875 1.00 95.12 96 VAL A O 1
ATOM 774 N N . TYR A 1 97 ? -5.876 -0.920 -0.349 1.00 93.56 97 TYR A N 1
ATOM 775 C CA . TYR A 1 97 ? -5.238 -0.687 -1.643 1.00 93.56 97 TYR A CA 1
ATOM 776 C C . TYR A 1 97 ? -5.331 0.781 -2.048 1.00 93.56 97 TYR A C 1
ATOM 778 O O . TYR A 1 97 ? -6.407 1.378 -2.006 1.00 93.56 97 TYR A O 1
ATOM 786 N N . VAL A 1 98 ? -4.210 1.337 -2.505 1.00 93.75 98 VAL A N 1
ATOM 787 C CA . VAL A 1 98 ? -4.110 2.731 -2.946 1.00 93.75 98 VAL A CA 1
ATOM 788 C C . VAL A 1 98 ? -3.585 2.777 -4.385 1.00 93.75 98 VAL A C 1
ATOM 790 O O . VAL A 1 98 ? -2.427 2.421 -4.615 1.00 93.75 98 VAL A O 1
ATOM 793 N N . PRO A 1 99 ? -4.396 3.198 -5.371 1.00 91.62 99 PRO A N 1
ATOM 794 C CA . PRO A 1 99 ? -3.900 3.451 -6.717 1.00 91.62 99 PRO A CA 1
ATOM 795 C C . PRO A 1 99 ? -2.978 4.667 -6.713 1.00 91.62 99 PRO A C 1
ATOM 797 O O . PRO A 1 99 ? -3.380 5.767 -6.335 1.00 91.62 99 PRO A O 1
ATOM 800 N N . TYR A 1 100 ? -1.750 4.495 -7.193 1.00 90.75 100 TYR A N 1
ATOM 801 C CA . TYR A 1 100 ? -0.809 5.605 -7.315 1.00 90.75 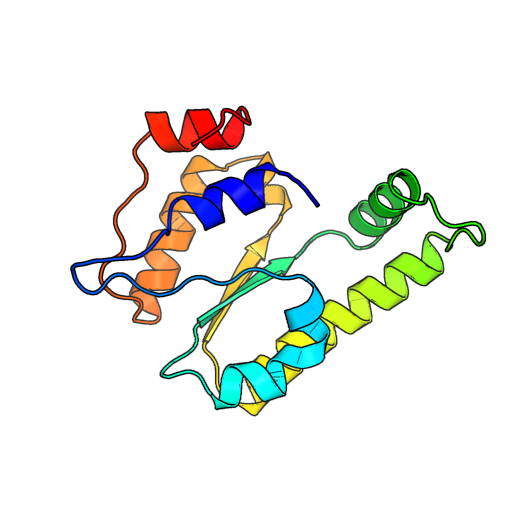100 TYR A CA 1
ATOM 802 C C . TYR A 1 100 ? -1.324 6.712 -8.247 1.00 90.75 100 TYR A C 1
ATOM 804 O O . TYR A 1 100 ? -1.101 7.885 -7.981 1.00 90.75 100 TYR A O 1
ATOM 812 N N . THR A 1 101 ? -2.074 6.363 -9.293 1.00 90.69 101 THR A N 1
ATOM 813 C CA . THR A 1 101 ? -2.671 7.349 -10.206 1.00 90.69 101 THR A CA 1
ATOM 814 C C . THR A 1 101 ? -3.616 8.315 -9.492 1.00 90.69 101 THR A C 1
ATOM 816 O O . THR A 1 101 ? -3.661 9.491 -9.835 1.00 90.69 101 THR A O 1
ATOM 819 N N . GLU A 1 102 ? -4.331 7.861 -8.460 1.00 89.69 102 GLU A N 1
ATOM 820 C CA . GLU A 1 102 ? -5.243 8.716 -7.697 1.00 89.69 102 GLU A CA 1
ATOM 821 C C . GLU A 1 102 ? -4.489 9.672 -6.760 1.00 89.69 102 GLU A C 1
ATOM 823 O O . GLU A 1 102 ? -4.958 10.787 -6.544 1.00 89.69 102 GLU A O 1
ATOM 828 N N . LEU A 1 103 ? -3.286 9.300 -6.292 1.00 85.25 103 LEU A N 1
ATOM 829 C CA . LEU A 1 103 ? -2.391 10.237 -5.594 1.00 85.25 103 LEU A CA 1
ATOM 830 C C . LEU A 1 103 ? -2.022 11.420 -6.496 1.00 85.25 103 LEU A C 1
ATOM 832 O O . LEU A 1 103 ? -1.912 12.540 -6.012 1.00 85.25 103 LEU A O 1
ATOM 836 N N . GLU A 1 104 ? -1.848 11.184 -7.798 1.00 85.44 104 GLU A N 1
ATOM 837 C CA . GLU A 1 104 ? -1.464 12.230 -8.750 1.00 85.44 104 GLU A CA 1
ATOM 838 C C . GLU A 1 104 ? -2.661 13.067 -9.216 1.00 85.44 104 GLU A C 1
ATOM 840 O O . GLU A 1 104 ? -2.538 14.279 -9.383 1.00 85.44 104 GLU A O 1
ATOM 845 N N . THR A 1 105 ? -3.828 12.449 -9.424 1.00 90.88 105 THR A N 1
ATOM 846 C CA . THR A 1 105 ? -4.983 13.139 -10.024 1.00 90.88 105 THR A CA 1
ATOM 847 C C . THR A 1 105 ? -5.987 13.690 -9.015 1.00 90.88 105 THR A C 1
ATOM 849 O O . THR A 1 105 ? -6.724 14.617 -9.342 1.00 90.88 105 THR A O 1
ATOM 852 N N . ASN A 1 106 ? -6.081 13.102 -7.821 1.00 91.00 106 ASN A N 1
ATOM 853 C CA . ASN A 1 106 ? -7.064 13.469 -6.799 1.00 91.00 106 ASN A CA 1
ATOM 854 C C . ASN A 1 106 ? -6.530 13.231 -5.368 1.00 91.00 106 ASN A C 1
ATOM 856 O O . ASN A 1 106 ? -7.130 12.471 -4.601 1.00 91.00 106 ASN A O 1
ATOM 860 N N . 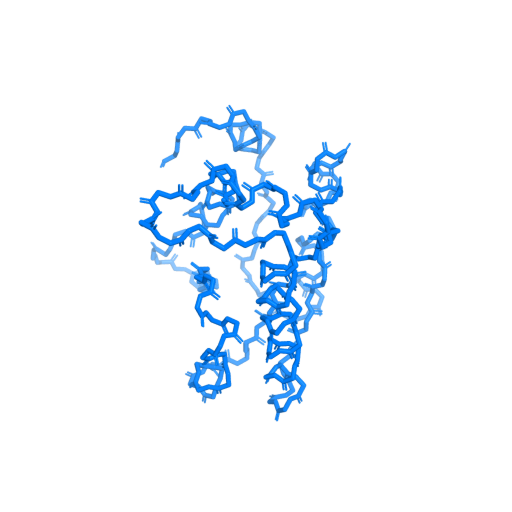PRO A 1 107 ? -5.417 13.876 -4.973 1.00 86.69 107 PRO A N 1
ATOM 861 C CA . PRO A 1 107 ? -4.786 13.614 -3.682 1.00 86.69 107 PRO A CA 1
ATOM 862 C C . PRO A 1 107 ? -5.710 13.907 -2.490 1.00 86.69 107 PRO A C 1
ATOM 864 O O . PRO A 1 107 ? -5.757 13.113 -1.556 1.00 86.69 107 PRO A O 1
ATOM 867 N N . TYR A 1 108 ? -6.496 14.990 -2.532 1.00 87.38 108 TYR A N 1
ATOM 868 C CA . TYR A 1 108 ? -7.431 15.347 -1.452 1.00 87.38 108 TYR A CA 1
ATOM 869 C C . TYR A 1 108 ? -8.514 14.288 -1.252 1.00 87.38 108 TYR A C 1
ATOM 871 O O . TYR A 1 108 ? -8.681 13.776 -0.146 1.00 87.38 108 TYR A O 1
ATOM 879 N N . GLY A 1 109 ? -9.213 13.913 -2.329 1.00 89.81 109 GLY A N 1
ATOM 880 C CA . GLY A 1 109 ? -10.260 12.898 -2.243 1.00 89.81 109 GLY A CA 1
ATOM 881 C C . GLY A 1 109 ? -9.711 11.532 -1.834 1.00 89.81 109 GLY A C 1
ATOM 882 O O . GLY A 1 109 ? -10.357 10.816 -1.069 1.00 89.81 109 GLY A O 1
ATOM 883 N N . LEU A 1 110 ? -8.495 11.194 -2.273 1.00 90.56 110 LEU A N 1
ATOM 884 C CA . LEU A 1 110 ? -7.833 9.964 -1.862 1.00 90.56 110 LEU A CA 1
ATOM 885 C C . LEU A 1 110 ? -7.475 9.962 -0.374 1.00 90.56 110 LEU A C 1
ATOM 887 O O . LEU A 1 110 ? -7.650 8.934 0.273 1.00 90.56 110 LEU A O 1
ATOM 891 N N . VAL A 1 111 ? -6.989 11.072 0.190 1.00 89.19 111 VAL A N 1
ATOM 892 C CA . VAL A 1 111 ? -6.679 11.152 1.629 1.00 89.19 111 VAL A CA 1
ATOM 893 C C . VAL A 1 111 ? -7.937 10.973 2.471 1.00 89.19 111 VAL A C 1
ATOM 895 O O . VAL A 1 111 ? -7.917 10.198 3.429 1.00 89.19 111 VAL A O 1
ATOM 898 N N . ASP A 1 112 ? -9.042 11.616 2.093 1.00 89.38 112 ASP A N 1
ATOM 899 C CA . ASP A 1 112 ? -10.326 11.458 2.784 1.00 89.38 112 ASP A CA 1
ATOM 900 C C . ASP A 1 112 ? -10.829 10.012 2.709 1.00 89.38 112 ASP A C 1
ATOM 902 O O . ASP A 1 112 ? -11.248 9.429 3.717 1.00 89.38 112 ASP A O 1
ATOM 906 N N . LYS A 1 113 ? -10.726 9.400 1.525 1.00 92.00 113 LYS A N 1
ATOM 907 C CA . LYS A 1 113 ? -11.064 7.991 1.320 1.00 92.00 113 LYS A CA 1
ATOM 908 C C . LYS A 1 113 ? -10.172 7.076 2.158 1.00 92.00 113 LYS A C 1
ATOM 910 O O . LYS A 1 113 ? -10.688 6.216 2.861 1.00 92.00 113 LYS A O 1
ATOM 915 N N . LEU A 1 114 ? -8.856 7.277 2.135 1.00 91.50 114 LEU A N 1
ATOM 916 C CA . LEU A 1 114 ? -7.893 6.479 2.893 1.00 91.50 114 LEU A CA 1
ATOM 917 C C . LEU A 1 114 ? -8.147 6.589 4.399 1.00 91.50 114 LEU A C 1
ATOM 919 O O . LEU A 1 114 ? -8.126 5.579 5.097 1.00 91.50 114 LEU A O 1
ATOM 923 N N . LEU A 1 115 ? -8.442 7.787 4.907 1.00 90.25 115 LEU A N 1
ATOM 924 C CA . LEU A 1 115 ? -8.826 7.989 6.303 1.00 90.25 115 LEU A CA 1
ATOM 925 C C . LEU A 1 115 ? -10.088 7.195 6.660 1.00 90.25 115 LEU A C 1
ATOM 927 O O . LEU A 1 115 ? -10.140 6.572 7.723 1.00 90.25 115 LEU A O 1
ATOM 931 N N . SER A 1 116 ? -11.099 7.229 5.792 1.00 92.00 116 SER A N 1
ATOM 932 C CA . SER A 1 116 ? -12.335 6.464 5.968 1.00 92.00 116 SER A CA 1
ATOM 933 C C . SER A 1 116 ? -12.070 4.957 5.956 1.00 92.00 116 SER A C 1
ATOM 935 O O . SER A 1 116 ? -12.518 4.255 6.862 1.00 92.00 116 SER A O 1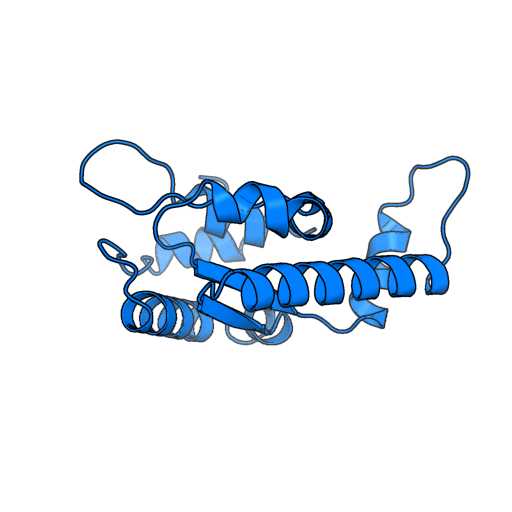
ATOM 937 N N . ASP A 1 117 ? -11.301 4.466 4.984 1.00 94.25 117 ASP A N 1
ATOM 938 C CA . ASP A 1 117 ? -10.963 3.049 4.831 1.00 94.25 117 ASP A CA 1
ATOM 939 C C . ASP A 1 117 ? -10.167 2.538 6.042 1.00 94.25 117 ASP A C 1
ATOM 941 O O . ASP A 1 117 ? -10.498 1.498 6.609 1.00 94.25 117 ASP A O 1
ATOM 945 N N . LEU A 1 118 ? -9.176 3.304 6.513 1.00 92.00 118 LEU A N 1
ATOM 946 C CA . LEU A 1 118 ? -8.385 2.962 7.699 1.00 92.00 118 LEU A CA 1
ATOM 947 C C . LEU A 1 118 ? -9.241 2.921 8.972 1.00 92.00 118 LEU A C 1
ATOM 949 O O . LEU A 1 118 ? -9.086 2.019 9.797 1.00 92.00 118 LEU A O 1
ATOM 953 N N . LYS A 1 119 ? -10.179 3.860 9.135 1.00 91.50 119 LYS A N 1
ATOM 954 C CA . LYS A 1 119 ? -11.136 3.827 10.252 1.00 91.50 119 LYS A CA 1
ATOM 955 C C . LYS A 1 119 ? -12.067 2.620 10.165 1.00 91.50 119 LYS A C 1
ATOM 957 O O . LYS A 1 119 ? -12.351 2.010 11.193 1.00 91.50 119 LYS A O 1
ATOM 962 N N . ALA A 1 120 ? -12.517 2.259 8.963 1.00 93.88 120 ALA A N 1
ATOM 963 C CA . ALA A 1 120 ? -13.401 1.118 8.742 1.00 93.88 120 ALA A CA 1
ATOM 964 C C . ALA A 1 120 ? -12.739 -0.220 9.109 1.00 93.88 120 ALA A C 1
ATOM 966 O O . ALA A 1 120 ? -13.403 -1.081 9.682 1.00 93.88 120 ALA A O 1
ATOM 967 N N . VAL A 1 121 ? -11.431 -0.367 8.868 1.00 93.06 121 VAL A N 1
ATOM 968 C CA . VAL A 1 121 ? -10.648 -1.550 9.285 1.00 93.06 121 VAL A CA 1
ATOM 969 C C . VAL A 1 121 ? -10.165 -1.484 10.745 1.00 93.06 121 VAL A C 1
ATOM 971 O O . VAL A 1 121 ? -9.395 -2.329 11.193 1.00 93.06 121 VAL A O 1
ATOM 974 N N . GLY A 1 122 ? -10.628 -0.496 11.519 1.00 90.06 122 GLY A N 1
ATOM 975 C CA . GLY A 1 122 ? -10.420 -0.427 12.967 1.00 90.06 122 GLY A CA 1
ATOM 976 C C . GLY A 1 122 ? -9.202 0.376 13.424 1.00 90.06 122 GLY A C 1
ATOM 977 O O . GLY A 1 122 ? -8.861 0.332 14.609 1.00 90.06 122 GLY A O 1
ATOM 978 N N . VAL A 1 123 ? -8.552 1.142 12.541 1.00 89.50 123 VAL A N 1
ATOM 979 C CA . VAL A 1 123 ? -7.474 2.050 12.956 1.00 89.50 123 VAL A CA 1
ATOM 980 C C . VAL A 1 123 ? -8.070 3.241 13.710 1.00 89.50 123 VAL A C 1
ATOM 982 O O . VAL A 1 123 ? -8.751 4.101 13.149 1.00 89.50 123 VAL A O 1
ATOM 985 N N . ALA A 1 124 ? -7.809 3.290 15.014 1.00 84.81 124 ALA A N 1
ATOM 986 C CA . ALA A 1 124 ? -8.275 4.351 15.899 1.00 84.81 124 ALA A CA 1
ATOM 987 C C . ALA A 1 124 ? -7.343 5.575 15.891 1.00 84.81 124 ALA A C 1
ATOM 989 O O . ALA A 1 124 ? -6.206 5.518 15.428 1.00 84.81 124 ALA A O 1
ATOM 990 N N . ASN A 1 125 ? -7.823 6.683 16.467 1.00 83.75 125 ASN A N 1
ATOM 991 C CA . ASN A 1 125 ? -7.038 7.900 16.722 1.00 83.75 125 ASN A CA 1
ATOM 992 C C . ASN A 1 125 ? -6.397 8.522 15.465 1.00 83.75 125 ASN A C 1
ATOM 994 O O . ASN A 1 125 ? -5.339 9.146 15.539 1.00 83.75 125 ASN A O 1
ATOM 998 N N . LEU A 1 126 ? -7.070 8.369 14.319 1.00 83.50 126 LEU A N 1
ATOM 999 C CA . LEU A 1 126 ? -6.749 9.063 13.076 1.00 83.50 126 LEU A CA 1
ATOM 1000 C C . LEU A 1 126 ? -7.557 10.357 12.946 1.00 83.50 126 LEU A C 1
ATOM 1002 O O . LEU A 1 126 ? -8.793 10.355 13.035 1.00 83.50 126 LEU A O 1
ATOM 1006 N N . SER A 1 127 ? -6.849 11.440 12.651 1.00 82.00 127 SER A N 1
ATOM 1007 C CA . SER A 1 127 ? -7.418 12.755 12.365 1.00 82.00 127 SER A CA 1
ATOM 1008 C C . SER A 1 127 ? -7.322 13.065 10.871 1.00 82.00 127 SER A C 1
ATOM 1010 O O . SER A 1 127 ? -6.407 12.568 10.214 1.00 82.00 127 SER A O 1
ATOM 1012 N N . PRO A 1 128 ? -8.249 13.868 10.324 1.00 80.06 128 PRO A N 1
ATOM 1013 C CA . PRO A 1 128 ? -8.096 14.398 8.975 1.00 80.06 128 PRO A CA 1
ATOM 1014 C C . PRO A 1 128 ? -6.847 15.277 8.872 1.00 80.06 128 PRO A C 1
ATOM 1016 O O . PRO A 1 128 ? -6.466 15.934 9.843 1.00 80.06 128 PRO A O 1
ATOM 1019 N N . PHE A 1 129 ? -6.235 15.288 7.688 1.00 78.75 129 PHE A N 1
ATOM 1020 C CA . PHE A 1 129 ? -5.220 16.279 7.346 1.00 78.75 129 PHE A CA 1
ATOM 1021 C C . PHE A 1 129 ? -5.882 17.652 7.221 1.00 78.75 129 PHE A C 1
ATOM 1023 O O . PHE A 1 129 ? -6.992 17.760 6.691 1.00 78.75 129 PHE A O 1
ATOM 1030 N N . SER A 1 130 ? -5.215 18.703 7.704 1.00 80.62 130 SER A N 1
ATOM 1031 C CA . SER A 1 130 ? -5.610 20.054 7.314 1.00 80.62 130 SER A CA 1
ATOM 1032 C C . SER A 1 130 ? -5.310 20.252 5.827 1.00 80.62 130 SER A C 1
ATOM 1034 O O . SER A 1 130 ? -4.468 19.555 5.250 1.00 80.62 130 SER A O 1
ATOM 1036 N N . LYS A 1 131 ? -6.015 21.188 5.190 1.00 80.69 131 LYS A N 1
ATOM 1037 C CA . LYS A 1 131 ? -5.758 21.493 3.782 1.00 80.69 131 LYS A CA 1
ATOM 1038 C C . LYS A 1 131 ? -4.334 22.020 3.613 1.00 80.69 131 LYS A C 1
ATOM 1040 O O . LYS A 1 131 ? -3.651 21.614 2.687 1.00 80.69 131 LYS A O 1
ATOM 1045 N N . GLU A 1 132 ? -3.892 22.862 4.538 1.00 83.25 132 GLU A N 1
ATOM 1046 C CA . GLU A 1 132 ? -2.559 23.452 4.562 1.00 83.25 132 GLU A CA 1
ATOM 1047 C C . GLU A 1 132 ? -1.467 22.381 4.678 1.00 83.25 132 GLU A C 1
ATOM 1049 O O . GLU A 1 132 ? -0.496 22.415 3.926 1.00 83.25 132 GLU A O 1
ATOM 1054 N N . ASP A 1 133 ? -1.651 21.390 5.559 1.00 78.94 133 ASP A N 1
ATOM 1055 C CA . ASP A 1 133 ? -0.702 20.281 5.683 1.00 78.94 133 ASP A CA 1
ATOM 1056 C C . ASP A 1 133 ? -0.667 19.454 4.393 1.00 78.94 133 ASP A C 1
ATOM 1058 O O . ASP A 1 133 ? 0.396 19.080 3.903 1.00 78.94 133 ASP A O 1
ATOM 1062 N N . LEU A 1 134 ? -1.830 19.162 3.812 1.00 79.56 134 LEU A N 1
ATOM 1063 C CA . LEU A 1 134 ? -1.876 18.365 2.594 1.00 79.56 134 LEU A CA 1
ATOM 1064 C C . LEU A 1 134 ? -1.281 19.118 1.393 1.00 79.56 134 LEU A C 1
ATOM 1066 O O . LEU A 1 134 ? -0.568 18.508 0.598 1.00 79.56 134 LEU A O 1
ATOM 1070 N N . ASP A 1 135 ? -1.502 20.430 1.300 1.00 83.75 135 ASP A N 1
ATOM 1071 C CA . ASP A 1 135 ? -0.895 21.308 0.296 1.00 83.75 135 ASP A CA 1
ATOM 1072 C C . ASP A 1 135 ? 0.635 21.286 0.414 1.00 83.75 135 ASP A C 1
ATOM 1074 O O . ASP A 1 135 ? 1.326 21.076 -0.583 1.00 83.75 135 ASP A O 1
ATOM 1078 N N . ALA A 1 136 ? 1.175 21.427 1.626 1.00 79.56 136 ALA A N 1
ATOM 1079 C CA . ALA A 1 136 ? 2.614 21.349 1.867 1.00 79.56 136 ALA A CA 1
ATOM 1080 C C . ALA A 1 136 ? 3.187 19.975 1.473 1.00 79.56 136 ALA A C 1
ATOM 1082 O O . ALA A 1 136 ? 4.223 19.907 0.810 1.00 79.56 136 ALA A O 1
ATOM 1083 N N . VAL A 1 137 ? 2.488 18.872 1.769 1.00 75.50 137 VAL A N 1
ATOM 1084 C CA . VAL A 1 137 ? 2.917 17.533 1.328 1.00 75.50 137 VAL A CA 1
ATOM 1085 C C . VAL A 1 137 ? 2.916 17.403 -0.201 1.00 75.50 137 VAL A C 1
ATOM 1087 O O . VAL A 1 137 ? 3.904 16.929 -0.769 1.00 75.50 137 VAL A O 1
ATOM 1090 N N . ILE A 1 138 ? 1.840 17.822 -0.872 1.00 77.00 138 ILE A N 1
ATOM 1091 C CA . ILE A 1 138 ? 1.705 17.751 -2.338 1.00 77.00 138 ILE A CA 1
ATOM 1092 C C . ILE A 1 138 ? 2.786 18.593 -3.026 1.00 77.00 138 ILE A C 1
ATOM 1094 O O . ILE A 1 138 ? 3.369 18.163 -4.020 1.00 77.00 138 ILE A O 1
ATOM 1098 N N . ASN A 1 139 ? 3.084 19.772 -2.481 1.00 78.50 139 ASN A N 1
ATOM 1099 C CA . ASN A 1 139 ? 4.077 20.695 -3.029 1.00 78.50 139 ASN A CA 1
ATOM 1100 C C . ASN A 1 139 ? 5.523 20.325 -2.651 1.00 78.50 139 ASN A C 1
ATOM 1102 O O . ASN A 1 139 ? 6.466 20.959 -3.128 1.00 78.50 139 ASN A O 1
ATOM 1106 N N . GLY A 1 140 ? 5.717 19.288 -1.829 1.00 67.75 140 GLY A N 1
ATOM 1107 C CA . GLY A 1 140 ? 7.035 18.828 -1.395 1.00 67.75 140 GLY A CA 1
ATOM 1108 C C . GLY A 1 140 ? 7.715 19.747 -0.376 1.00 67.75 140 GLY A C 1
ATOM 1109 O O . GLY A 1 140 ? 8.944 19.737 -0.281 1.00 67.75 140 GLY A O 1
ATOM 1110 N N . GLU A 1 141 ? 6.938 20.535 0.366 1.00 55.00 141 GLU A N 1
ATOM 1111 C CA . GLU A 1 141 ? 7.400 21.375 1.471 1.00 55.00 141 GLU A CA 1
ATOM 1112 C C . GLU A 1 141 ? 7.675 20.497 2.716 1.00 55.00 141 GLU A C 1
ATOM 1114 O O . GLU A 1 141 ? 6.981 19.510 2.972 1.00 55.00 141 GLU A O 1
ATOM 1119 N N . GLU A 1 142 ? 8.760 20.780 3.449 1.00 48.16 142 GLU A N 1
ATOM 1120 C CA . GLU A 1 142 ? 9.211 19.952 4.583 1.00 48.16 142 GLU A CA 1
ATOM 1121 C C . GLU A 1 142 ? 8.384 20.194 5.863 1.00 48.16 142 GLU A C 1
ATOM 1123 O O . GLU A 1 142 ? 7.987 21.325 6.143 1.00 48.16 142 GLU A O 1
ATOM 1128 N N . PHE A 1 143 ? 8.203 19.129 6.661 1.00 46.84 143 PHE A N 1
ATOM 1129 C CA . PHE A 1 143 ? 7.660 19.132 8.030 1.00 46.84 143 PHE A CA 1
ATOM 1130 C C . PHE A 1 143 ? 8.715 18.670 9.039 1.00 46.84 143 PHE A C 1
ATOM 1132 O O . PHE A 1 143 ? 9.421 17.675 8.736 1.00 46.84 143 PHE A O 1
#

Organism: NCBI:txid215587

Radius of gyration: 16.17 Å; chains: 1; bounding box: 42×39×41 Å

Sequence (143 aa):
FSREVNSMITTMRNDAQGKPWLIKDPRLCVFGKEYLKRMNNPVCILVYRDVLEVSTRMMGYNTLKESLSVKEFSEIWEEYMVASIASCVALNAEIVYVPYTELETNPYGLVDKLLSDLKAVGVANLSPFSKEDLDAVINGEEF

InterPro domains:
  IPR027417 P-loop containing nucleoside triphosphate hydrolase [G3DSA:3.40.50.300] (1-139)
  IPR027417 P-loop containing nucleoside triphosphate hydrolase [SSF52540] (11-140)

Secondary structure (DSSP, 8-state):
--HHHHHHHHTS---SSSPPP----TTHHHHHHHHHTTSSS-EEEEEE--HHHHHHHHHTT--SSS---HHHHHHHHHHHHHHHHHHHHHTT-EEEEEEHHHHHH-HHHHHHHHHHHHHHTT--S--PPPHHHHHHHHHT---

pLDDT: mean 81.4, std 16.22, range [41.09, 95.81]

Foldseek 3Di:
DDPLVVQVQVVQDDDDDQADDGDDDLCCLVCVLVVVVPDDQAAAEAEDEDLLVQLVVVQVVQPDPDRDHSVRSSVVVVSSNVSNVCSCVVNVHHYDYHYPVCCVVPVQVRQVVVQVVCVVSPRPDDDRDDPVSSVCSNVVHHD